Protein AF-A0A958Z736-F1 (afdb_monomer)

Foldseek 3Di:
DPLPQPDLQVLLLVLLVVLLVVVVVLVVVCVVVCVVVVVPCVSVVVNVVSLVVSLVVSQVVSCVSRVVDDDPVSSCSSSVNSNVSND

pLDDT: mean 91.89, std 9.78, range [43.69, 98.25]

Sequence (87 aa):
METQKTSPGKFSVSYGIILGVIMIILAVVMYVTGMALEGKQWPQYLYYLIFPALIIYAISKYKKLNANILSLGDAIKIGLVAGVVSG

Solvent-accessible surface area (backbone atoms only — not comparable to full-atom values): 4790 Å² total; per-residue (Å²): 130,87,79,75,79,76,53,44,58,70,58,17,45,61,53,3,47,54,49,21,52,53,51,51,51,52,52,51,51,31,54,78,70,43,34,62,80,72,65,60,59,70,66,55,57,51,49,69,48,50,54,56,51,51,44,54,49,50,48,54,49,49,20,61,74,44,82,68,53,73,53,72,68,45,48,51,41,24,45,51,43,16,47,65,60,31,103

Structure (mmCIF, N/CA/C/O backbone):
data_AF-A0A958Z736-F1
#
_entry.id   AF-A0A958Z736-F1
#
loop_
_atom_site.group_PDB
_atom_site.id
_atom_site.type_symbol
_atom_site.label_atom_id
_atom_site.label_alt_id
_atom_site.label_comp_id
_atom_site.label_asym_id
_atom_site.label_entity_id
_atom_site.label_seq_id
_atom_site.pdbx_PDB_ins_code
_atom_site.Cartn_x
_atom_site.Cartn_y
_atom_site.Cartn_z
_atom_site.occupancy
_atom_site.B_iso_or_equiv
_atom_site.auth_seq_id
_atom_site.auth_comp_id
_atom_site.auth_asym_id
_atom_site.auth_atom_id
_atom_site.pdbx_PDB_model_num
ATOM 1 N N . MET A 1 1 ? 13.945 -17.391 -22.690 1.00 43.69 1 MET A N 1
ATOM 2 C CA . MET A 1 1 ? 12.628 -16.720 -22.674 1.00 43.69 1 MET A CA 1
ATOM 3 C C . MET A 1 1 ? 12.889 -15.237 -22.521 1.00 43.69 1 MET A C 1
ATOM 5 O O . MET A 1 1 ? 13.599 -14.876 -21.590 1.00 43.69 1 MET A O 1
ATOM 9 N N . GLU A 1 2 ? 12.401 -14.398 -23.432 1.00 49.16 2 GLU A N 1
ATOM 10 C CA . GLU A 1 2 ? 12.469 -12.946 -23.246 1.00 49.16 2 GLU A CA 1
ATOM 11 C C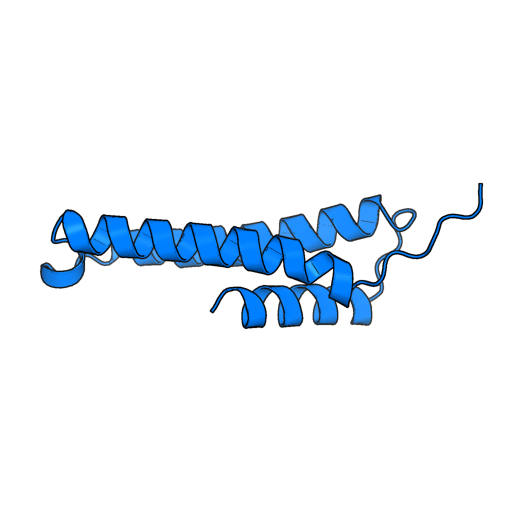 . GLU A 1 2 ? 11.645 -12.579 -22.008 1.00 49.16 2 GLU A C 1
ATOM 13 O O . GLU A 1 2 ? 10.441 -12.831 -21.947 1.00 49.16 2 GLU A O 1
ATOM 18 N N . THR A 1 3 ? 12.293 -12.038 -20.979 1.00 57.41 3 THR A N 1
ATOM 19 C CA . THR A 1 3 ? 11.597 -11.459 -19.829 1.00 57.41 3 THR A CA 1
ATOM 20 C C . THR A 1 3 ? 10.798 -10.262 -20.326 1.00 57.41 3 THR A C 1
ATOM 22 O O . THR A 1 3 ? 11.371 -9.195 -20.553 1.00 57.41 3 THR A O 1
ATOM 25 N N . GLN A 1 4 ? 9.487 -10.430 -20.527 1.00 62.50 4 GLN A N 1
ATOM 26 C CA . GLN A 1 4 ? 8.608 -9.299 -20.812 1.00 62.50 4 GLN A CA 1
ATOM 27 C C . GLN A 1 4 ? 8.748 -8.295 -19.671 1.00 62.50 4 GLN A C 1
ATOM 29 O O . GLN A 1 4 ? 8.452 -8.597 -18.514 1.00 62.50 4 GLN A O 1
ATOM 34 N N . LYS A 1 5 ? 9.249 -7.103 -19.999 1.00 68.62 5 LYS A N 1
ATOM 35 C CA . LYS A 1 5 ? 9.454 -6.030 -19.033 1.00 68.62 5 LYS A CA 1
ATOM 36 C C . LYS A 1 5 ? 8.093 -5.584 -18.506 1.00 68.62 5 LYS A C 1
ATOM 38 O O . LYS A 1 5 ? 7.356 -4.866 -19.182 1.00 68.62 5 LYS A O 1
ATOM 43 N N . THR A 1 6 ? 7.757 -6.024 -17.299 1.00 80.38 6 THR A N 1
ATOM 44 C CA . THR A 1 6 ? 6.537 -5.608 -16.609 1.00 80.38 6 THR A CA 1
ATOM 45 C C . THR A 1 6 ? 6.547 -4.090 -16.460 1.00 80.38 6 THR A C 1
ATOM 47 O O . THR A 1 6 ? 7.494 -3.521 -15.927 1.00 80.38 6 THR A O 1
ATOM 50 N N . SER A 1 7 ? 5.502 -3.408 -16.933 1.00 89.88 7 SER A N 1
ATOM 51 C CA . SER A 1 7 ? 5.409 -1.958 -16.756 1.00 89.88 7 SER A CA 1
ATOM 52 C C . SER A 1 7 ? 5.194 -1.629 -15.272 1.00 89.88 7 SER A C 1
ATOM 54 O O . SER A 1 7 ? 4.201 -2.094 -14.704 1.00 89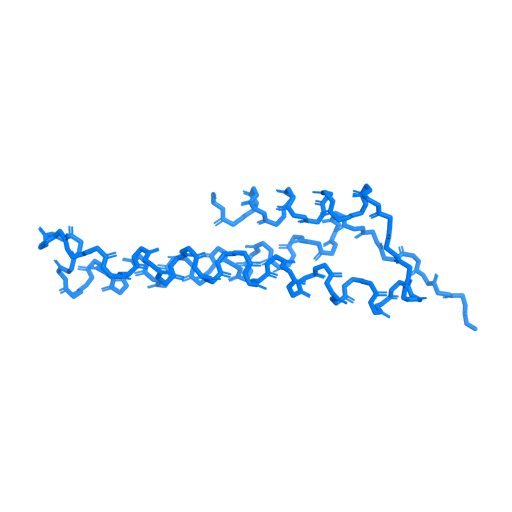.88 7 SER A O 1
ATOM 56 N N . PRO A 1 8 ? 6.052 -0.803 -14.644 1.00 91.88 8 PRO A N 1
ATOM 57 C CA . PRO A 1 8 ? 5.968 -0.488 -13.214 1.00 91.88 8 PRO A CA 1
ATOM 58 C C . PRO A 1 8 ? 4.637 0.165 -12.836 1.00 91.88 8 PRO A C 1
ATOM 60 O O . PRO A 1 8 ? 4.083 -0.144 -11.789 1.00 91.88 8 PRO A O 1
ATOM 63 N N . GLY A 1 9 ? 4.090 1.016 -13.712 1.00 90.06 9 GLY A N 1
ATOM 64 C CA . GLY A 1 9 ? 2.808 1.684 -13.477 1.00 90.06 9 GLY A CA 1
ATOM 65 C C . GLY A 1 9 ? 1.612 0.739 -13.586 1.00 90.06 9 GLY A C 1
ATOM 66 O O . GLY A 1 9 ? 0.709 0.799 -12.766 1.00 90.06 9 GLY A O 1
ATOM 67 N N . LYS A 1 10 ? 1.602 -0.175 -14.567 1.00 91.06 10 LYS A N 1
ATOM 68 C CA . LYS A 1 10 ? 0.518 -1.171 -14.672 1.00 91.06 10 LYS A CA 1
ATOM 69 C C . LYS A 1 10 ? 0.558 -2.154 -13.503 1.00 91.06 10 LYS A C 1
ATOM 71 O O . LYS A 1 10 ? -0.484 -2.539 -12.990 1.00 91.06 10 LYS A O 1
ATOM 76 N N . PHE A 1 11 ? 1.762 -2.526 -13.077 1.00 94.25 11 PHE A N 1
ATOM 77 C CA . PHE A 1 11 ? 1.975 -3.412 -11.941 1.00 94.25 11 PHE A CA 1
ATOM 78 C C . PHE A 1 11 ? 1.456 -2.817 -10.627 1.00 94.25 11 PHE A C 1
ATOM 80 O O . PHE A 1 11 ? 0.817 -3.517 -9.844 1.00 94.25 11 PHE A O 1
ATOM 87 N N . SER A 1 12 ? 1.700 -1.529 -10.379 1.00 95.69 12 SER A N 1
ATOM 88 C CA . SER A 1 12 ? 1.325 -0.881 -9.121 1.00 95.69 12 SER A CA 1
ATOM 89 C C . SER A 1 12 ? -0.171 -0.622 -8.959 1.00 95.69 12 SER A C 1
ATOM 91 O O . SER A 1 12 ? -0.625 -0.543 -7.821 1.00 95.69 12 SER A O 1
ATOM 93 N N . VAL A 1 13 ? -0.955 -0.567 -10.043 1.00 97.06 13 VAL A N 1
ATOM 94 C CA . VAL A 1 13 ? -2.419 -0.388 -9.968 1.00 97.06 13 VAL A CA 1
ATOM 95 C C . VAL A 1 13 ? -3.078 -1.495 -9.144 1.00 97.06 13 VAL A C 1
ATOM 97 O O . VAL A 1 13 ? -3.858 -1.198 -8.245 1.00 97.06 13 VAL A O 1
ATOM 100 N N . SER A 1 14 ? -2.735 -2.766 -9.381 1.00 95.88 14 SER A N 1
ATOM 101 C CA . SER A 1 14 ? -3.316 -3.882 -8.619 1.00 95.88 14 SER A CA 1
ATOM 102 C C . SER A 1 14 ? -2.997 -3.789 -7.126 1.00 95.88 14 SER A C 1
ATOM 104 O O . SER A 1 14 ? -3.858 -4.060 -6.294 1.00 95.88 14 SER A O 1
ATOM 106 N N . TYR A 1 15 ? -1.782 -3.362 -6.776 1.00 96.88 15 TYR A N 1
ATOM 107 C CA . TYR A 1 15 ? -1.385 -3.164 -5.381 1.00 96.88 15 TYR A CA 1
ATOM 108 C C . TYR A 1 15 ? -2.052 -1.947 -4.739 1.00 96.88 15 TYR A C 1
ATOM 110 O O . TYR A 1 15 ? -2.414 -2.022 -3.569 1.00 96.88 15 TYR A O 1
ATOM 118 N N . GLY A 1 16 ? -2.268 -0.869 -5.496 1.00 97.44 16 GLY A N 1
ATOM 119 C CA . GLY A 1 16 ? -3.054 0.279 -5.046 1.00 97.44 16 GLY A CA 1
ATOM 120 C C . GLY A 1 16 ? -4.509 -0.093 -4.762 1.00 97.44 16 GLY A C 1
ATOM 121 O O . GLY A 1 16 ? -5.038 0.290 -3.727 1.00 97.44 16 GLY A O 1
ATOM 122 N N . ILE A 1 17 ? -5.131 -0.921 -5.611 1.00 98.19 17 ILE A N 1
ATOM 123 C CA . ILE A 1 17 ? -6.492 -1.436 -5.377 1.00 98.19 17 ILE A CA 1
ATOM 124 C C . ILE A 1 17 ? -6.539 -2.279 -4.099 1.00 98.19 17 ILE A C 1
ATOM 126 O O . ILE A 1 17 ? -7.415 -2.071 -3.265 1.00 98.19 17 ILE A O 1
ATOM 130 N N . ILE A 1 18 ? -5.591 -3.207 -3.915 1.00 97.69 18 ILE A N 1
ATOM 131 C CA . ILE A 1 18 ? -5.514 -4.028 -2.694 1.00 97.69 18 ILE A CA 1
ATOM 132 C C . ILE A 1 18 ? -5.380 -3.133 -1.458 1.00 97.69 18 ILE A C 1
ATOM 134 O O . ILE A 1 18 ? -6.096 -3.327 -0.476 1.00 97.69 18 ILE A O 1
ATOM 138 N N . LEU A 1 19 ? -4.486 -2.144 -1.515 1.00 97.69 19 LEU A N 1
ATOM 139 C CA . LEU A 1 19 ? -4.266 -1.196 -0.431 1.00 97.69 19 LEU A CA 1
ATOM 140 C C . LEU A 1 19 ? -5.539 -0.391 -0.131 1.00 97.69 19 LEU A C 1
ATOM 142 O O . LEU A 1 19 ? -5.961 -0.352 1.020 1.00 97.69 19 LEU A O 1
ATOM 146 N N . GLY A 1 20 ? -6.197 0.160 -1.150 1.00 97.69 20 GLY A N 1
ATOM 147 C CA . GLY A 1 20 ? -7.444 0.913 -0.998 1.00 97.69 20 GLY A CA 1
ATOM 148 C C . GLY A 1 20 ? -8.578 0.076 -0.405 1.00 97.69 20 GLY A C 1
ATOM 149 O O . GLY A 1 20 ? -9.260 0.528 0.510 1.00 97.69 20 GLY A O 1
ATOM 150 N N . VAL A 1 21 ? -8.736 -1.182 -0.831 1.00 98.25 21 VAL A N 1
ATOM 151 C CA . VAL A 1 21 ? -9.723 -2.105 -0.238 1.00 98.25 21 VAL A CA 1
ATOM 152 C C . VAL A 1 21 ? -9.445 -2.330 1.249 1.00 98.25 21 VAL A C 1
ATOM 154 O O . VAL A 1 21 ? -10.373 -2.297 2.055 1.00 98.25 21 VAL A O 1
ATOM 157 N N . ILE A 1 22 ? -8.180 -2.508 1.640 1.00 97.06 22 ILE A N 1
ATOM 158 C CA . ILE A 1 22 ? -7.805 -2.652 3.054 1.00 97.06 22 ILE A CA 1
ATOM 159 C C . ILE A 1 22 ? -8.139 -1.380 3.842 1.00 97.06 22 ILE A C 1
ATOM 161 O O . ILE A 1 22 ? -8.663 -1.475 4.953 1.00 97.06 22 ILE A O 1
ATOM 165 N N . MET A 1 23 ? -7.903 -0.201 3.263 1.00 95.31 23 MET A N 1
ATOM 166 C CA . MET A 1 23 ? -8.235 1.075 3.905 1.00 95.31 23 MET A CA 1
ATOM 167 C C . MET A 1 23 ? -9.740 1.280 4.059 1.00 95.31 23 MET A C 1
ATOM 169 O O . MET A 1 23 ? -10.189 1.703 5.125 1.00 95.31 23 MET A O 1
ATOM 173 N N . ILE A 1 24 ? -10.531 0.896 3.057 1.00 96.19 24 ILE A N 1
ATOM 174 C CA . ILE A 1 24 ? -11.996 0.909 3.138 1.00 96.19 24 ILE A CA 1
ATOM 175 C C . ILE A 1 24 ? -12.477 -0.018 4.258 1.00 96.19 24 ILE A C 1
ATOM 177 O O . ILE A 1 24 ? -13.312 0.385 5.063 1.00 96.19 24 ILE A O 1
ATOM 181 N N . ILE A 1 25 ? -11.937 -1.236 4.357 1.00 96.38 25 ILE A N 1
ATOM 182 C CA . ILE A 1 25 ? -12.306 -2.178 5.423 1.00 9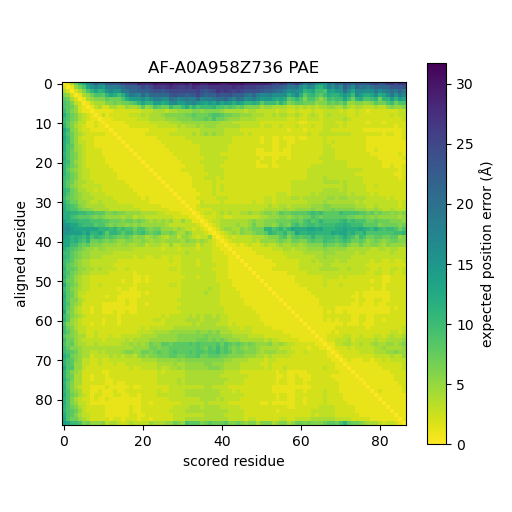6.38 25 ILE A CA 1
ATOM 183 C C . ILE A 1 25 ? -11.986 -1.587 6.800 1.00 96.38 25 ILE A C 1
ATOM 185 O O . ILE A 1 25 ? -12.829 -1.637 7.693 1.00 96.38 25 ILE A O 1
ATOM 189 N N . LEU A 1 26 ? -10.802 -0.991 6.971 1.00 93.81 26 LEU A N 1
ATOM 190 C CA . LEU A 1 26 ? -10.407 -0.353 8.227 1.00 93.81 26 LEU A CA 1
ATOM 191 C C . LEU A 1 26 ? -11.359 0.794 8.595 1.00 93.81 26 LEU A C 1
ATOM 193 O O . LEU A 1 26 ? -11.811 0.868 9.737 1.00 93.81 26 LEU A O 1
ATOM 197 N N . ALA A 1 27 ? -11.730 1.632 7.624 1.00 92.56 27 ALA A N 1
ATOM 198 C CA . ALA A 1 27 ? -12.690 2.715 7.820 1.00 92.56 27 ALA A CA 1
ATOM 199 C C . ALA A 1 27 ? -14.089 2.198 8.201 1.00 92.56 27 ALA A C 1
ATOM 201 O O . ALA A 1 27 ? -14.701 2.714 9.138 1.00 92.56 27 ALA A O 1
ATOM 202 N N . VAL A 1 28 ? -14.579 1.148 7.532 1.00 94.88 28 VAL A N 1
ATOM 203 C CA . VAL A 1 28 ? -15.869 0.517 7.855 1.00 94.88 28 VAL A CA 1
ATOM 204 C C . VAL A 1 28 ? -15.848 -0.050 9.269 1.00 94.88 28 VAL A C 1
ATOM 206 O O . VAL A 1 28 ? -16.775 0.218 10.028 1.00 94.88 28 VAL A O 1
ATOM 209 N N . VAL A 1 29 ? -14.788 -0.770 9.655 1.00 94.00 29 VAL A N 1
ATOM 210 C CA . VAL A 1 29 ? -14.635 -1.300 11.020 1.00 94.00 29 VAL A CA 1
ATOM 211 C C . VAL A 1 29 ? -14.685 -0.164 12.036 1.00 94.00 29 VAL A C 1
ATOM 213 O O . VAL A 1 29 ? -15.478 -0.231 12.967 1.00 94.00 29 VAL A O 1
ATOM 216 N N . MET A 1 30 ? -13.910 0.905 11.836 1.00 93.12 30 MET A N 1
ATOM 217 C CA . MET A 1 30 ? -13.917 2.060 12.740 1.00 93.12 30 MET A CA 1
ATOM 218 C C . MET A 1 30 ? -15.296 2.704 12.887 1.00 93.12 30 MET A C 1
ATOM 220 O O . MET A 1 30 ? -15.645 3.155 13.982 1.00 93.12 30 MET A O 1
ATOM 224 N N . TYR A 1 31 ? -16.054 2.771 11.793 1.00 92.06 31 TYR A N 1
ATOM 225 C CA . TYR A 1 31 ? -17.390 3.349 11.775 1.00 92.06 31 TYR A CA 1
ATOM 226 C C . TYR A 1 31 ? -18.396 2.474 12.532 1.00 92.06 31 TYR A C 1
ATOM 228 O O . TYR A 1 31 ? -19.050 2.957 13.455 1.00 92.06 31 TYR A O 1
ATOM 236 N N . VAL A 1 32 ? -18.485 1.180 12.205 1.00 94.94 32 VAL A N 1
ATOM 237 C CA . VAL A 1 32 ? -19.494 0.281 12.799 1.00 94.94 32 VAL A CA 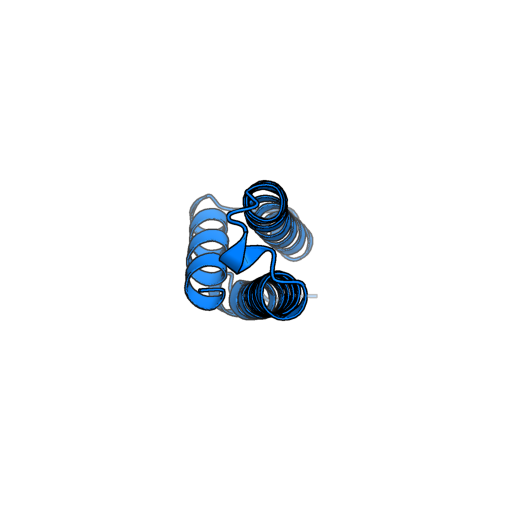1
ATOM 238 C C . VAL A 1 32 ? -19.243 -0.002 14.279 1.00 94.94 32 VAL A C 1
ATOM 240 O O . VAL A 1 32 ? -20.189 -0.238 15.023 1.00 94.94 32 VAL A O 1
ATOM 243 N N . THR A 1 33 ? -17.990 0.052 14.735 1.00 93.31 33 THR A N 1
ATOM 244 C CA . THR A 1 33 ? -17.647 -0.115 16.155 1.00 93.31 33 THR A CA 1
ATOM 245 C C . THR A 1 33 ? -17.711 1.196 16.943 1.00 93.31 33 THR A C 1
ATOM 247 O O . THR A 1 33 ? -17.258 1.228 18.083 1.00 93.31 33 THR A O 1
ATOM 250 N N . GLY A 1 34 ? -18.150 2.304 16.334 1.00 92.56 34 GLY A N 1
ATOM 251 C CA . GLY A 1 34 ? -18.199 3.625 16.971 1.00 92.56 34 GLY A CA 1
ATOM 252 C C . GLY A 1 34 ? -16.830 4.239 17.294 1.00 92.56 34 GLY A C 1
ATOM 253 O O . GLY A 1 34 ? -16.767 5.352 17.805 1.00 92.56 34 GLY A O 1
ATOM 254 N N . MET A 1 35 ? -15.719 3.574 16.954 1.00 90.88 35 MET A N 1
ATOM 255 C CA . MET A 1 35 ? -14.362 4.030 17.288 1.00 90.88 35 MET A CA 1
ATOM 256 C C . MET A 1 35 ? -14.023 5.365 16.623 1.00 90.88 35 MET A C 1
ATOM 258 O O . MET A 1 35 ? -13.295 6.171 17.204 1.00 90.88 35 MET A O 1
ATOM 262 N N . ALA A 1 36 ? -14.573 5.601 15.429 1.00 82.56 36 ALA A N 1
ATOM 263 C CA . ALA A 1 36 ? -14.480 6.882 14.740 1.00 82.56 36 ALA A CA 1
ATOM 264 C C . ALA A 1 36 ? -15.158 8.022 15.525 1.00 82.56 36 ALA A C 1
ATOM 266 O O . ALA A 1 36 ? -14.662 9.144 15.516 1.00 82.56 36 ALA A O 1
ATOM 267 N N . LEU A 1 37 ? -16.262 7.735 16.224 1.00 85.56 37 LEU A N 1
ATOM 268 C CA . LEU A 1 37 ? -17.036 8.713 17.000 1.00 85.56 37 LEU A CA 1
ATOM 269 C C . LEU A 1 37 ? -16.441 8.936 18.395 1.00 85.56 37 LEU A C 1
ATOM 271 O O . LEU A 1 37 ? -16.457 10.049 18.909 1.00 85.56 37 LEU A O 1
ATOM 275 N N . GLU A 1 38 ? -15.868 7.888 18.985 1.00 90.94 38 GLU A N 1
ATOM 276 C CA . GLU A 1 38 ? -15.167 7.934 20.275 1.00 90.94 38 GLU A CA 1
ATOM 277 C C . GLU A 1 38 ? -13.766 8.570 20.183 1.00 90.94 38 GLU A C 1
ATOM 279 O O . GLU A 1 38 ? -13.083 8.716 21.195 1.00 90.94 38 GLU A O 1
ATOM 284 N N . GLY A 1 39 ? -13.300 8.912 18.977 1.00 85.94 39 GLY A N 1
ATOM 285 C CA . GLY A 1 39 ? -11.992 9.533 18.758 1.00 85.94 39 GLY A CA 1
ATOM 286 C C . GLY A 1 39 ? -10.797 8.604 19.007 1.00 85.94 39 GLY A C 1
ATOM 287 O O . GLY A 1 39 ? -9.676 9.087 19.201 1.00 85.94 39 GLY A O 1
ATOM 288 N N . LYS A 1 40 ? -10.993 7.277 19.000 1.00 89.12 40 LYS A N 1
ATOM 289 C CA . LYS A 1 40 ? -9.911 6.306 19.230 1.00 89.12 40 LYS A CA 1
ATOM 290 C C . LYS A 1 40 ? -8.888 6.350 18.092 1.00 89.12 40 LYS A C 1
ATOM 292 O O . LYS A 1 40 ? -9.209 6.089 16.939 1.00 89.12 40 LYS A O 1
ATOM 297 N N . GLN A 1 41 ? -7.630 6.616 18.445 1.00 86.00 41 GLN A N 1
ATOM 298 C CA . GLN A 1 41 ? -6.545 6.848 17.482 1.00 86.00 41 GLN A CA 1
ATOM 299 C C . GLN A 1 41 ? -5.794 5.581 17.054 1.00 86.00 41 GLN A C 1
ATOM 301 O O . GLN A 1 41 ? -5.109 5.590 16.037 1.00 86.00 41 GLN A O 1
ATOM 306 N N . TRP A 1 42 ? -5.906 4.472 17.792 1.00 86.75 42 TRP A N 1
ATOM 307 C CA . TRP A 1 42 ? -5.109 3.275 17.502 1.00 86.75 42 TRP A CA 1
ATOM 308 C C . TRP A 1 42 ? -5.275 2.696 16.078 1.00 86.75 42 TRP A C 1
ATOM 310 O O . TRP A 1 42 ? -4.272 2.219 15.538 1.00 86.75 42 TRP A O 1
ATOM 320 N N . PRO A 1 43 ? -6.449 2.774 15.406 1.00 90.06 43 PRO A N 1
ATOM 321 C CA . PRO A 1 43 ? -6.578 2.309 14.024 1.00 90.06 43 PRO A CA 1
ATOM 322 C C . PRO A 1 43 ? -5.718 3.119 13.043 1.00 90.06 43 PRO A C 1
ATOM 324 O O . PRO A 1 43 ? -5.309 2.610 12.002 1.00 90.06 43 PRO A O 1
ATOM 327 N N . GLN A 1 44 ? -5.382 4.365 13.387 1.00 90.00 44 GLN A N 1
ATOM 328 C CA . GLN A 1 44 ? -4.485 5.200 12.595 1.00 90.00 44 GLN A CA 1
ATOM 329 C C . GLN A 1 44 ? -3.037 4.690 12.641 1.00 90.00 44 GLN A C 1
ATOM 331 O O . GLN A 1 44 ? -2.328 4.766 11.643 1.00 90.00 44 GLN A O 1
ATOM 336 N N . TYR A 1 45 ? -2.597 4.084 13.747 1.00 93.50 45 TYR A N 1
ATOM 337 C CA . TYR A 1 45 ? -1.288 3.418 13.785 1.00 93.50 45 TYR A CA 1
ATOM 338 C C . TYR A 1 45 ? -1.247 2.206 12.854 1.00 93.50 45 TYR A C 1
ATOM 340 O O . TYR A 1 45 ? -0.229 1.952 12.212 1.00 93.50 45 TYR A O 1
ATOM 348 N N . LEU A 1 46 ? -2.367 1.489 12.736 1.00 93.81 46 LEU A N 1
ATOM 349 C CA . LEU A 1 46 ? -2.488 0.385 11.793 1.00 93.81 46 LEU A CA 1
ATOM 350 C C . LEU A 1 46 ? -2.430 0.890 10.343 1.00 93.81 46 LEU A C 1
ATOM 352 O O . LEU A 1 46 ? -1.722 0.299 9.530 1.00 93.81 46 LEU A O 1
ATOM 356 N N . TYR A 1 47 ? -3.078 2.020 10.041 1.00 92.38 47 TYR A N 1
ATOM 357 C CA . TYR A 1 47 ? -2.949 2.704 8.749 1.00 92.38 47 TYR A CA 1
ATOM 358 C C . TYR A 1 47 ? -1.483 3.036 8.426 1.00 92.38 47 TYR A C 1
ATOM 360 O O . TYR A 1 47 ? -0.965 2.614 7.387 1.00 92.38 47 TYR A O 1
ATOM 368 N N . TYR A 1 48 ? -0.786 3.712 9.346 1.00 93.94 48 TYR A N 1
ATOM 369 C CA . TYR A 1 48 ? 0.619 4.100 9.175 1.00 93.94 48 TYR A CA 1
ATOM 370 C C . TYR A 1 48 ? 1.581 2.920 9.041 1.00 93.94 48 TYR A C 1
ATOM 372 O O . TYR A 1 48 ? 2.677 3.095 8.517 1.00 93.94 48 TYR A O 1
ATOM 380 N N . LEU A 1 49 ? 1.190 1.726 9.486 1.00 96.19 49 LEU A N 1
ATOM 381 C CA . LEU A 1 49 ? 1.978 0.513 9.313 1.00 96.19 49 LEU A CA 1
ATOM 382 C C . LEU A 1 49 ? 1.670 -0.181 7.981 1.00 96.19 49 LEU A C 1
ATOM 384 O O . LEU A 1 49 ? 2.584 -0.502 7.220 1.00 96.19 49 LEU A O 1
ATOM 388 N N . ILE A 1 50 ? 0.388 -0.412 7.689 1.00 96.69 50 ILE A N 1
ATOM 389 C CA . ILE A 1 50 ? -0.055 -1.165 6.508 1.00 96.69 50 ILE A CA 1
ATOM 390 C C . ILE A 1 50 ? 0.325 -0.436 5.221 1.00 96.69 50 ILE A C 1
ATOM 392 O O . ILE A 1 50 ? 0.796 -1.076 4.277 1.00 96.69 50 ILE A O 1
ATOM 396 N N . PHE A 1 51 ? 0.147 0.886 5.184 1.00 96.06 51 PHE A N 1
ATOM 397 C CA . PHE A 1 51 ? 0.378 1.687 3.986 1.00 96.06 51 PHE A CA 1
ATOM 398 C C . PHE A 1 51 ? 1.818 1.555 3.451 1.00 96.06 51 PHE A C 1
ATOM 400 O O . PHE A 1 51 ? 1.997 1.051 2.335 1.00 96.06 51 PHE A O 1
ATOM 407 N N . PRO A 1 52 ? 2.874 1.898 4.218 1.00 96.88 52 PRO A N 1
ATOM 408 C CA . PRO A 1 52 ? 4.243 1.710 3.749 1.00 96.88 52 PRO A CA 1
ATOM 409 C C . PRO A 1 52 ? 4.608 0.230 3.579 1.00 96.88 52 PRO A C 1
ATOM 411 O O . PRO A 1 52 ? 5.335 -0.099 2.641 1.00 96.88 52 PRO A O 1
ATOM 414 N N . ALA A 1 53 ? 4.096 -0.681 4.417 1.00 97.88 53 ALA A N 1
ATOM 415 C CA . ALA A 1 53 ? 4.407 -2.107 4.306 1.00 97.88 53 ALA A CA 1
ATOM 416 C C . ALA A 1 53 ? 3.963 -2.698 2.958 1.00 97.88 53 ALA A C 1
ATOM 418 O O . ALA A 1 53 ? 4.731 -3.422 2.316 1.00 97.88 53 ALA A O 1
ATOM 419 N N . LEU A 1 54 ? 2.759 -2.360 2.487 1.00 97.69 54 LEU A N 1
ATOM 420 C CA . LEU A 1 54 ? 2.262 -2.830 1.193 1.00 97.69 54 LEU A CA 1
ATOM 421 C C . LEU A 1 54 ? 2.991 -2.195 0.010 1.00 97.69 54 LEU A C 1
ATOM 423 O O . LEU A 1 54 ? 3.272 -2.895 -0.966 1.00 97.69 54 LEU A O 1
ATOM 427 N N . ILE A 1 55 ? 3.369 -0.918 0.100 1.00 97.06 55 ILE A N 1
ATOM 428 C CA . ILE A 1 55 ? 4.190 -0.273 -0.935 1.00 97.06 55 ILE A CA 1
ATOM 429 C C . ILE A 1 55 ? 5.565 -0.948 -1.030 1.00 97.06 55 ILE A C 1
ATOM 431 O O . ILE A 1 55 ? 6.000 -1.321 -2.123 1.00 97.06 55 ILE A O 1
ATOM 435 N N . ILE A 1 56 ? 6.234 -1.183 0.103 1.00 97.75 56 ILE A N 1
ATOM 436 C CA . ILE A 1 56 ? 7.530 -1.882 0.149 1.00 97.75 56 ILE A CA 1
ATOM 437 C C . ILE A 1 56 ? 7.396 -3.307 -0.398 1.00 97.75 56 ILE A C 1
ATOM 439 O O . ILE A 1 56 ? 8.267 -3.779 -1.142 1.00 97.75 56 ILE A O 1
ATOM 443 N N . TYR A 1 57 ? 6.296 -3.991 -0.081 1.00 97.94 57 TYR A N 1
ATOM 444 C CA . TYR A 1 57 ? 6.003 -5.316 -0.613 1.00 97.94 57 TYR A CA 1
ATOM 445 C C . TYR A 1 57 ? 5.841 -5.297 -2.139 1.00 97.94 57 TYR A C 1
ATOM 447 O O . TYR A 1 57 ? 6.453 -6.120 -2.825 1.00 97.94 57 TYR A O 1
ATOM 455 N N . ALA A 1 58 ? 5.086 -4.338 -2.682 1.00 97.12 58 ALA A N 1
ATOM 456 C CA . ALA A 1 58 ? 4.897 -4.167 -4.120 1.00 97.12 58 ALA A CA 1
ATOM 457 C C . ALA A 1 58 ? 6.232 -3.905 -4.836 1.00 97.12 58 ALA A C 1
ATOM 459 O O . ALA A 1 58 ? 6.561 -4.593 -5.803 1.00 97.12 58 ALA A O 1
ATOM 460 N N . ILE A 1 59 ? 7.057 -2.991 -4.317 1.00 97.38 59 ILE A N 1
ATOM 461 C CA . ILE A 1 59 ? 8.397 -2.701 -4.856 1.00 97.38 59 ILE A CA 1
ATOM 462 C C . ILE A 1 59 ? 9.275 -3.962 -4.843 1.00 97.38 59 ILE A C 1
ATOM 464 O O . ILE A 1 59 ? 9.924 -4.295 -5.838 1.00 97.38 59 ILE A O 1
ATOM 468 N N . SER A 1 60 ? 9.259 -4.708 -3.737 1.00 96.38 60 SER A N 1
ATOM 469 C CA . SER A 1 60 ? 10.031 -5.947 -3.587 1.00 96.38 60 SER A CA 1
ATOM 470 C C . SER A 1 60 ? 9.579 -7.033 -4.564 1.00 96.38 60 SER A C 1
ATOM 472 O O . SER A 1 60 ? 10.407 -7.767 -5.110 1.00 96.38 60 SER A O 1
ATOM 474 N N . LYS A 1 61 ? 8.269 -7.144 -4.807 1.00 95.75 61 LYS A N 1
ATOM 475 C CA . LYS A 1 61 ? 7.701 -8.081 -5.782 1.00 95.75 61 LYS A CA 1
ATOM 476 C C . LYS A 1 61 ? 8.041 -7.689 -7.211 1.00 95.75 61 LYS A C 1
ATOM 478 O O . LYS A 1 61 ? 8.477 -8.556 -7.965 1.00 95.75 61 LYS A O 1
ATOM 483 N N . TYR A 1 62 ? 7.932 -6.409 -7.556 1.00 95.00 62 TYR A N 1
ATOM 484 C CA . TYR A 1 62 ? 8.344 -5.910 -8.864 1.00 95.00 62 TYR A CA 1
ATOM 485 C C . TYR A 1 62 ? 9.817 -6.218 -9.141 1.00 95.00 62 TYR A C 1
ATOM 487 O O . TYR A 1 62 ? 10.133 -6.795 -10.178 1.00 95.00 62 TYR A O 1
ATOM 495 N N . LYS A 1 63 ? 10.710 -5.934 -8.181 1.00 94.19 63 LYS A N 1
ATOM 496 C CA . LYS A 1 63 ? 12.142 -6.249 -8.292 1.00 94.19 63 LYS A CA 1
ATOM 497 C C . LYS A 1 63 ? 12.367 -7.726 -8.631 1.00 94.19 63 LYS A C 1
ATOM 499 O O . LYS A 1 63 ? 13.111 -8.029 -9.557 1.00 94.19 63 LYS A O 1
ATOM 504 N N . LYS A 1 64 ? 11.698 -8.646 -7.928 1.00 92.81 64 LYS A N 1
ATOM 505 C CA . LYS A 1 64 ? 11.818 -10.096 -8.177 1.00 92.81 64 LYS A CA 1
ATOM 506 C C . LYS A 1 64 ? 11.328 -10.502 -9.569 1.00 92.81 64 LYS A C 1
ATOM 508 O O . LYS A 1 64 ? 11.940 -11.359 -10.195 1.00 92.81 64 LYS A O 1
ATOM 513 N N . LEU A 1 65 ? 10.252 -9.884 -10.053 1.00 91.12 65 LEU A N 1
ATOM 514 C CA . LEU A 1 65 ? 9.696 -10.146 -11.384 1.00 91.12 65 LEU A CA 1
ATOM 515 C C . LEU A 1 65 ? 10.516 -9.504 -12.512 1.00 91.12 65 LEU A C 1
ATOM 517 O O . LEU A 1 65 ? 10.460 -9.965 -13.646 1.00 91.12 65 LEU A O 1
ATOM 521 N N . ASN A 1 66 ? 11.299 -8.471 -12.203 1.00 90.50 66 ASN A N 1
ATOM 522 C CA . ASN A 1 66 ? 12.126 -7.728 -13.150 1.00 90.50 66 ASN A CA 1
ATOM 523 C C . ASN A 1 66 ? 13.618 -8.097 -13.019 1.00 90.50 66 ASN A C 1
ATOM 525 O O . ASN A 1 66 ? 14.481 -7.229 -12.908 1.00 90.50 66 ASN A O 1
ATOM 529 N N . ALA A 1 67 ? 13.920 -9.401 -12.977 1.00 89.25 67 ALA A N 1
ATOM 530 C CA . ALA A 1 67 ? 15.284 -9.947 -12.919 1.00 89.25 67 ALA A CA 1
ATOM 531 C C . ALA A 1 67 ? 16.154 -9.421 -11.752 1.00 89.25 67 ALA A C 1
ATOM 533 O O . ALA A 1 67 ? 17.370 -9.305 -11.873 1.00 89.25 67 ALA A O 1
ATOM 534 N N . ASN A 1 68 ? 15.541 -9.099 -10.608 1.00 89.75 68 ASN A N 1
ATOM 535 C CA . ASN A 1 68 ? 16.179 -8.456 -9.451 1.00 89.75 68 ASN A CA 1
ATOM 536 C C . ASN A 1 68 ? 16.738 -7.047 -9.707 1.00 89.75 68 ASN A C 1
ATOM 538 O O . ASN A 1 68 ? 17.445 -6.503 -8.854 1.00 89.75 68 ASN A O 1
ATOM 542 N N . ILE A 1 69 ? 16.356 -6.419 -10.818 1.00 89.56 69 ILE A N 1
ATOM 543 C CA . ILE A 1 69 ? 16.725 -5.051 -11.168 1.00 89.56 69 ILE A CA 1
ATOM 544 C C . ILE A 1 69 ? 15.566 -4.124 -10.808 1.00 89.56 69 ILE A C 1
ATOM 546 O O . ILE A 1 69 ? 14.417 -4.332 -11.201 1.00 89.56 69 ILE A O 1
ATOM 550 N N . LEU A 1 70 ? 15.884 -3.071 -10.064 1.00 93.38 70 LEU A N 1
ATOM 551 C CA . LEU A 1 70 ? 14.945 -2.026 -9.688 1.00 93.38 70 LEU A CA 1
ATOM 552 C C . LEU A 1 70 ? 15.627 -0.678 -9.892 1.00 93.38 70 LEU A C 1
ATOM 554 O O . LEU A 1 70 ? 16.601 -0.376 -9.203 1.00 93.38 70 LEU A O 1
ATOM 558 N N . SER A 1 71 ? 15.125 0.122 -10.832 1.00 95.19 71 SER A N 1
ATOM 559 C CA . SER A 1 71 ? 15.575 1.506 -10.958 1.00 95.19 71 SER A CA 1
ATOM 560 C C . SER A 1 71 ? 14.883 2.392 -9.919 1.00 95.19 7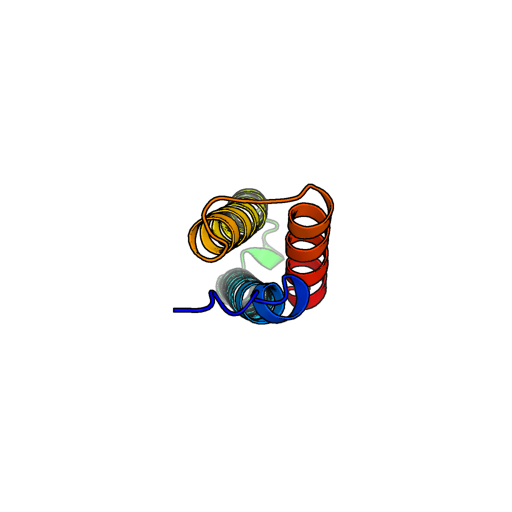1 SER A C 1
ATOM 562 O O . SER A 1 71 ? 13.776 2.092 -9.461 1.00 95.19 71 SER A O 1
ATOM 564 N N . LEU A 1 72 ? 15.504 3.524 -9.579 1.00 9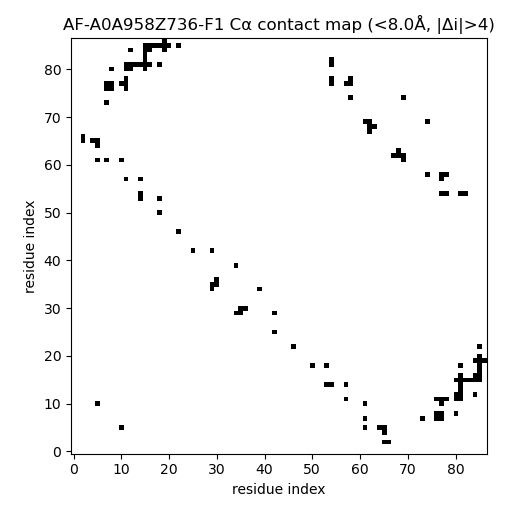5.62 72 LEU A N 1
ATOM 565 C CA . LEU A 1 72 ? 14.880 4.524 -8.709 1.00 95.62 72 LEU A CA 1
ATOM 566 C C . LEU A 1 72 ? 13.546 5.021 -9.295 1.00 95.62 72 LEU A C 1
ATOM 568 O O . LEU A 1 72 ? 12.564 5.164 -8.571 1.00 95.62 72 LEU A O 1
ATOM 572 N N . GLY A 1 73 ? 13.491 5.214 -10.617 1.00 96.12 73 GLY A N 1
ATOM 573 C CA . GLY A 1 73 ? 12.273 5.619 -11.319 1.00 96.12 73 GLY A CA 1
ATOM 574 C C . GLY A 1 73 ? 11.145 4.588 -11.219 1.00 96.12 73 GLY A C 1
ATOM 575 O O . GLY A 1 73 ? 9.989 4.975 -11.057 1.00 96.12 73 GLY A O 1
ATOM 576 N N . ASP A 1 74 ? 11.462 3.289 -11.254 1.00 95.56 74 ASP A N 1
ATOM 577 C CA . ASP A 1 74 ? 10.467 2.230 -11.047 1.00 95.56 74 ASP A CA 1
ATOM 578 C C . ASP A 1 74 ? 9.912 2.270 -9.622 1.00 95.56 74 ASP A C 1
ATOM 580 O O . ASP A 1 74 ? 8.699 2.225 -9.441 1.00 95.56 74 ASP A O 1
ATOM 584 N N . ALA A 1 75 ? 10.782 2.405 -8.615 1.00 96.62 75 ALA A N 1
ATOM 585 C CA . ALA A 1 75 ? 10.372 2.469 -7.213 1.00 96.62 75 ALA A CA 1
ATOM 586 C C . ALA A 1 75 ? 9.460 3.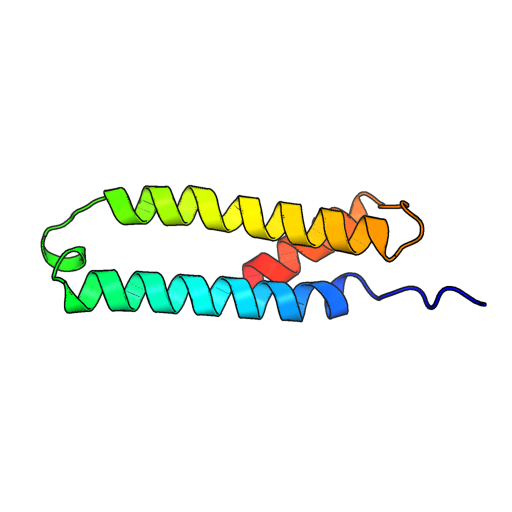676 -6.936 1.00 96.62 75 ALA A C 1
ATOM 588 O O . ALA A 1 75 ? 8.392 3.512 -6.344 1.00 96.62 75 ALA A O 1
ATOM 589 N N . ILE A 1 76 ? 9.838 4.863 -7.430 1.00 97.50 76 ILE A N 1
ATOM 590 C CA . ILE A 1 76 ? 9.027 6.085 -7.322 1.00 97.50 76 ILE A CA 1
ATOM 591 C C . ILE A 1 76 ? 7.682 5.891 -8.023 1.00 97.50 76 ILE A C 1
ATOM 593 O O . ILE A 1 76 ? 6.638 6.187 -7.447 1.00 97.50 76 ILE A O 1
ATOM 597 N N . LYS A 1 77 ? 7.681 5.360 -9.251 1.00 96.75 77 LYS A N 1
ATOM 598 C CA . LYS A 1 77 ? 6.451 5.156 -10.024 1.00 96.75 77 LYS A CA 1
ATOM 599 C C . LYS A 1 77 ? 5.521 4.140 -9.360 1.00 96.75 77 LYS A C 1
ATOM 601 O O . LYS A 1 77 ? 4.312 4.355 -9.352 1.00 96.75 77 LYS A O 1
ATOM 606 N N . ILE A 1 78 ? 6.060 3.063 -8.792 1.00 97.50 78 ILE A N 1
ATOM 607 C CA . ILE A 1 78 ? 5.267 2.059 -8.075 1.00 97.50 78 ILE A CA 1
ATOM 608 C C . ILE A 1 78 ? 4.638 2.672 -6.827 1.00 97.50 78 ILE A C 1
ATOM 610 O O . ILE A 1 78 ? 3.426 2.563 -6.667 1.00 97.50 78 ILE A O 1
ATOM 614 N N . GLY A 1 79 ?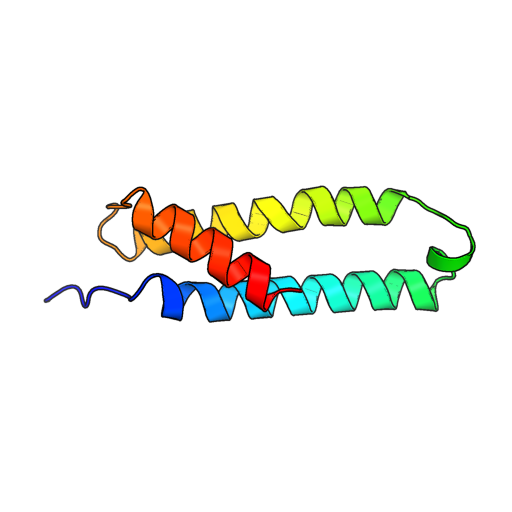 5.434 3.339 -5.985 1.00 97.06 79 GLY A N 1
ATOM 615 C CA . GLY A 1 79 ? 4.939 3.964 -4.758 1.00 97.06 79 GLY A CA 1
ATOM 616 C C . GLY A 1 79 ? 3.901 5.052 -5.026 1.00 97.06 79 GLY A C 1
ATOM 617 O O . GLY A 1 79 ? 2.835 5.035 -4.417 1.00 97.06 79 GLY A O 1
ATOM 618 N N . LEU A 1 80 ? 4.170 5.944 -5.984 1.00 97.75 80 LEU A N 1
ATOM 619 C CA . LEU A 1 80 ? 3.263 7.035 -6.341 1.00 97.75 80 LEU A CA 1
ATOM 620 C C . LEU A 1 80 ? 1.930 6.512 -6.881 1.00 97.75 80 LEU A C 1
ATOM 622 O O . LEU A 1 80 ? 0.875 6.910 -6.401 1.00 97.75 80 LEU A O 1
ATOM 626 N N . VAL A 1 81 ? 1.964 5.609 -7.866 1.00 98.06 81 VAL A N 1
ATOM 627 C CA . VAL A 1 81 ? 0.733 5.083 -8.473 1.00 98.06 81 VAL A CA 1
ATOM 628 C C . VAL A 1 81 ? -0.053 4.240 -7.471 1.00 98.06 81 VAL A C 1
ATOM 630 O O . VAL A 1 81 ? -1.266 4.388 -7.403 1.00 98.06 81 VAL A O 1
ATOM 633 N N . ALA A 1 82 ? 0.608 3.389 -6.677 1.00 97.81 82 ALA A N 1
ATOM 634 C CA . ALA A 1 82 ? -0.085 2.597 -5.663 1.00 97.81 82 ALA A CA 1
ATOM 635 C C . ALA A 1 82 ? -0.762 3.495 -4.615 1.00 97.81 82 ALA A C 1
ATOM 637 O O . ALA A 1 82 ? -1.918 3.250 -4.288 1.00 97.81 82 ALA A O 1
ATOM 638 N N . GLY A 1 83 ? -0.075 4.549 -4.155 1.00 96.75 83 GLY A N 1
ATOM 639 C CA . GLY A 1 83 ? -0.626 5.520 -3.209 1.00 96.75 83 GLY A CA 1
ATOM 640 C C . GLY A 1 83 ? -1.832 6.271 -3.773 1.00 96.75 83 GLY A C 1
ATOM 641 O O . GLY A 1 83 ? -2.898 6.240 -3.174 1.00 96.75 83 GLY A O 1
ATOM 642 N N . VAL A 1 84 ? -1.705 6.859 -4.968 1.00 97.31 84 VAL A N 1
ATOM 643 C CA . VAL A 1 84 ? -2.806 7.604 -5.612 1.00 97.31 84 VAL A CA 1
ATOM 644 C C . VAL A 1 84 ? -4.025 6.717 -5.875 1.00 97.31 84 VAL A C 1
ATOM 646 O O . VAL A 1 84 ? -5.155 7.157 -5.708 1.00 97.31 84 VAL A O 1
ATOM 649 N N . VAL A 1 85 ? -3.819 5.464 -6.290 1.00 97.50 85 VAL A N 1
ATOM 650 C CA . VAL A 1 85 ? -4.927 4.525 -6.538 1.00 97.50 85 VAL A CA 1
ATOM 651 C C . VAL A 1 85 ? -5.597 4.081 -5.235 1.00 97.50 85 VAL A C 1
ATOM 653 O O . VAL A 1 85 ? -6.780 3.747 -5.251 1.00 97.50 85 VAL A O 1
ATOM 656 N N . SER A 1 86 ? -4.865 4.057 -4.119 1.00 95.81 86 SER A N 1
ATOM 657 C CA . SER A 1 86 ? -5.401 3.594 -2.837 1.00 95.81 86 SER A CA 1
ATOM 658 C C . SER A 1 86 ? -6.278 4.604 -2.095 1.00 95.81 86 SER A C 1
ATOM 660 O O . SER A 1 86 ? -7.043 4.176 -1.230 1.00 95.81 86 SER A O 1
ATOM 662 N N .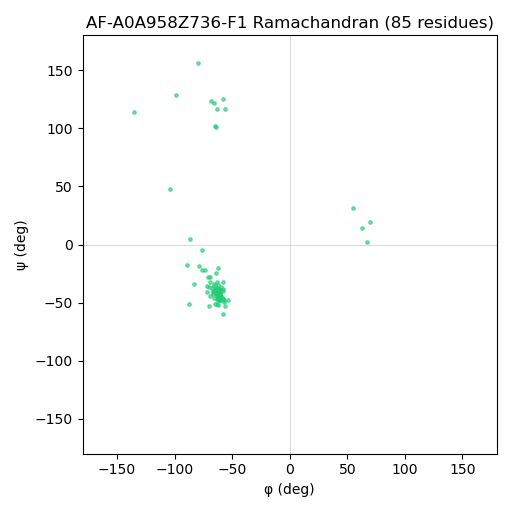 GLY A 1 87 ? -6.195 5.895 -2.432 1.00 89.88 87 GLY A N 1
ATOM 663 C CA . GLY A 1 87 ? -6.941 6.971 -1.768 1.00 89.88 87 GLY A CA 1
ATOM 664 C C . GLY A 1 87 ? -6.077 8.174 -1.438 1.00 89.88 87 GLY A C 1
ATOM 665 O O . GLY A 1 87 ? -4.978 7.968 -0.877 1.00 89.88 87 GLY A O 1
#

Radius of gyration: 15.65 Å; Cα contacts (8 Å, |Δi|>4): 71; chains: 1; bounding box: 36×26×44 Å

Secondary structure (DSSP, 8-state):
-------HHHHHHHHHHHHHHHHHHHHHHHHHTTTTTTT--HHHHHHHHHHHHHHHHHHHHHHHHTTT---HHHHHHHHHHHHHHH-

Mean predicted aligned error: 4.12 Å